Protein AF-A0A7L5A874-F1 (afdb_monomer_lite)

Secondary structure (DSSP, 8-state):
----------------------HHHHHHHHHHHHHHHHHHHHHHHHHHHHHHHHHTTT-HHHHHHHHHHHHHH-TT-HHHHHHHHHHHHHTT-HHHHHHHHHHHHHHHHHHT--HHHHHHHHHHHHHHHHHHT-PPPPP--------------------------------------

Radius of gyration: 38.98 Å; chains: 1; bounding box: 60×100×133 Å

Foldseek 3Di:
DDDDDPPPPCDPPPPPVVPPQDVVNVVVVVVVVVVVLVVLVVLLVVLVVVLVVCVVVLVLVSNLVSLVVNCVSPVLDLVSLLSNLVSCVSVVVLVVSLVSLVSSLVNCVVVVDPVVSNVVSVVSNVVSVVVVVPDDPDPDPPPPDPDDDDDDDDDDDDDDDDDDDDDDDDDDDDDDD

Structure (mmCIF, N/CA/C/O backbone):
data_AF-A0A7L5A874-F1
#
_entry.id   AF-A0A7L5A874-F1
#
loop_
_atom_site.group_PDB
_atom_site.id
_atom_site.type_symbol
_atom_site.label_atom_id
_atom_site.label_alt_id
_atom_site.label_comp_id
_atom_site.label_asym_id
_atom_site.label_entity_id
_atom_site.label_seq_id
_atom_site.pdbx_PDB_ins_code
_atom_site.Cartn_x
_atom_site.Cartn_y
_atom_site.Cartn_z
_atom_site.occupancy
_atom_site.B_iso_or_equiv
_atom_site.auth_seq_id
_atom_site.auth_comp_id
_atom_site.auth_asym_id
_atom_site.auth_atom_id
_atom_site.pdbx_PDB_model_num
ATOM 1 N N . MET A 1 1 ? 40.638 -57.802 -58.643 1.00 39.09 1 MET A N 1
ATOM 2 C CA . MET A 1 1 ? 41.231 -56.607 -58.003 1.00 39.09 1 MET A CA 1
ATOM 3 C C . MET A 1 1 ? 40.256 -56.140 -56.932 1.00 39.09 1 MET A C 1
ATOM 5 O O . MET A 1 1 ? 39.110 -55.892 -57.285 1.00 39.09 1 MET A O 1
ATOM 9 N N . ASN A 1 2 ? 40.636 -56.110 -55.651 1.00 36.84 2 ASN A N 1
ATOM 10 C CA . ASN A 1 2 ? 39.692 -55.770 -54.576 1.00 36.84 2 ASN A CA 1
ATOM 11 C C . ASN A 1 2 ? 39.506 -54.253 -54.461 1.00 36.84 2 ASN A C 1
ATOM 13 O O . ASN A 1 2 ? 40.469 -53.534 -54.210 1.00 36.84 2 ASN A O 1
ATOM 17 N N . ILE A 1 3 ? 38.263 -53.786 -54.590 1.00 48.78 3 ILE A N 1
ATOM 18 C CA . ILE A 1 3 ? 37.880 -52.404 -54.285 1.00 48.78 3 ILE A CA 1
ATOM 19 C C . ILE A 1 3 ? 37.349 -52.392 -52.849 1.00 48.78 3 ILE A C 1
ATOM 21 O O . ILE A 1 3 ? 36.349 -53.044 -52.547 1.00 48.78 3 ILE A O 1
ATOM 25 N N . ILE A 1 4 ? 38.047 -51.703 -51.947 1.00 52.72 4 ILE A N 1
ATOM 26 C CA . ILE A 1 4 ? 37.734 -51.722 -50.514 1.00 52.72 4 ILE A CA 1
ATOM 27 C C . ILE A 1 4 ? 36.437 -50.941 -50.259 1.00 52.72 4 ILE A C 1
ATOM 29 O O . ILE A 1 4 ? 36.371 -49.732 -50.477 1.00 52.72 4 ILE A O 1
ATOM 33 N N . ARG A 1 5 ? 35.402 -51.634 -49.766 1.00 56.09 5 ARG A N 1
ATOM 34 C CA . ARG A 1 5 ? 34.185 -51.000 -49.240 1.00 56.09 5 ARG A CA 1
ATOM 35 C C . ARG A 1 5 ? 34.514 -50.287 -47.929 1.00 56.09 5 ARG A C 1
ATOM 37 O O . ARG A 1 5 ? 34.658 -50.932 -46.894 1.00 56.09 5 ARG A O 1
ATOM 44 N N . TRP A 1 6 ? 34.565 -48.960 -47.966 1.00 51.94 6 TRP A N 1
ATOM 45 C CA . TRP A 1 6 ? 34.574 -48.139 -46.759 1.00 51.94 6 TRP A CA 1
ATOM 46 C C . TRP A 1 6 ? 33.204 -48.207 -46.080 1.00 51.94 6 TRP A C 1
ATOM 48 O O . TRP A 1 6 ? 32.255 -47.543 -46.495 1.00 51.94 6 TRP A O 1
ATOM 58 N N . VAL A 1 7 ? 33.094 -49.024 -45.032 1.00 55.16 7 VAL A N 1
ATOM 59 C CA . VAL A 1 7 ? 31.969 -48.939 -44.096 1.00 55.16 7 VAL A CA 1
ATOM 60 C C . VAL A 1 7 ? 32.181 -47.678 -43.267 1.00 55.16 7 VAL A C 1
ATOM 62 O O . VAL A 1 7 ? 33.057 -47.637 -42.405 1.00 55.16 7 VAL A O 1
ATOM 65 N N . ALA A 1 8 ? 31.398 -46.638 -43.548 1.00 53.25 8 ALA A N 1
ATOM 66 C CA . ALA A 1 8 ? 31.394 -45.414 -42.760 1.00 53.25 8 ALA A CA 1
ATOM 67 C C . ALA A 1 8 ? 30.780 -45.699 -41.380 1.00 53.25 8 ALA A C 1
ATOM 69 O O . ALA A 1 8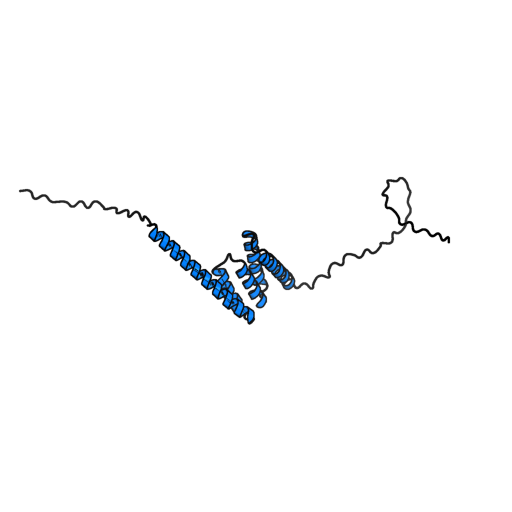 ? 29.573 -45.570 -41.181 1.00 53.25 8 ALA A O 1
ATOM 70 N N . ILE A 1 9 ? 31.618 -46.120 -40.429 1.00 58.12 9 ILE A N 1
ATOM 71 C CA . ILE A 1 9 ? 31.243 -46.230 -39.020 1.00 58.12 9 ILE A CA 1
ATOM 72 C C . ILE A 1 9 ? 31.023 -44.805 -38.510 1.00 58.12 9 ILE A C 1
ATOM 74 O O . ILE A 1 9 ? 31.965 -44.109 -38.136 1.00 58.12 9 ILE A O 1
ATOM 78 N N . GLY A 1 10 ? 29.765 -44.367 -38.537 1.00 55.56 10 GLY A N 1
ATOM 79 C CA . GLY A 1 10 ? 29.326 -43.114 -37.939 1.00 55.56 10 GLY A CA 1
ATOM 80 C C . GLY A 1 10 ? 29.448 -43.194 -36.424 1.00 55.56 10 GLY A C 1
ATOM 81 O O . GLY A 1 10 ? 28.471 -43.493 -35.742 1.00 55.56 10 GLY A O 1
ATOM 82 N N . ILE A 1 11 ? 30.656 -42.952 -35.906 1.00 62.50 11 ILE A N 1
ATOM 83 C CA . ILE A 1 11 ? 30.890 -42.742 -34.476 1.00 62.50 11 ILE A CA 1
ATOM 84 C C . ILE A 1 11 ? 29.914 -41.645 -34.037 1.00 62.50 11 ILE A C 1
ATOM 86 O O . ILE A 1 11 ? 29.915 -40.576 -34.657 1.00 62.50 11 ILE A O 1
ATOM 90 N N . PRO A 1 12 ? 29.068 -41.875 -33.016 1.00 55.50 12 PRO A N 1
ATOM 91 C CA . PRO A 1 12 ? 28.141 -40.856 -32.569 1.00 55.50 12 PRO A CA 1
ATOM 92 C C . PRO A 1 12 ? 28.958 -39.682 -32.043 1.00 55.50 12 PRO A C 1
ATOM 94 O O . PRO A 1 12 ? 29.584 -39.768 -30.984 1.00 55.50 12 PRO A O 1
ATOM 97 N N . ALA A 1 13 ? 28.949 -38.581 -32.793 1.00 55.81 13 ALA A N 1
ATOM 98 C CA . ALA A 1 13 ? 29.409 -37.294 -32.313 1.00 55.81 13 ALA A CA 1
ATOM 99 C C . ALA A 1 13 ? 28.433 -36.849 -31.222 1.00 55.81 13 ALA A C 1
ATOM 101 O O . ALA A 1 13 ? 27.491 -36.098 -31.469 1.00 55.81 13 ALA A O 1
ATOM 102 N N . LEU A 1 14 ? 28.647 -37.368 -30.011 1.00 57.12 14 LEU A N 1
ATOM 103 C CA . LEU A 1 14 ? 28.021 -36.903 -28.788 1.00 57.12 14 LEU A CA 1
ATOM 104 C C . LEU A 1 14 ? 28.567 -35.501 -28.527 1.00 57.12 14 LEU A C 1
ATOM 106 O O . LEU A 1 14 ? 29.456 -35.300 -27.700 1.00 57.12 14 LEU A O 1
ATOM 110 N N . THR A 1 15 ? 28.050 -34.530 -29.279 1.00 58.59 15 THR A N 1
ATOM 111 C CA . THR A 1 15 ? 28.248 -33.108 -29.042 1.00 58.59 15 THR A CA 1
ATOM 112 C C . THR A 1 15 ? 27.505 -32.767 -27.763 1.00 58.59 15 THR A C 1
ATOM 114 O O . THR A 1 15 ? 26.422 -32.179 -27.776 1.00 58.59 15 THR A O 1
ATOM 117 N N . LEU A 1 16 ? 28.108 -33.160 -26.640 1.00 56.72 16 LEU A N 1
ATOM 118 C CA . LEU A 1 16 ? 27.903 -32.550 -25.346 1.00 56.72 16 LEU A CA 1
ATOM 119 C C . LEU A 1 16 ? 28.366 -31.102 -25.499 1.00 56.72 16 LEU A C 1
ATOM 121 O O . LEU A 1 16 ? 29.499 -30.749 -25.175 1.00 56.72 16 LEU A O 1
ATOM 125 N N . ILE A 1 17 ? 27.486 -30.281 -26.073 1.00 63.91 17 ILE A N 1
ATOM 126 C CA . ILE A 1 17 ? 27.605 -28.835 -26.063 1.00 63.91 17 ILE A CA 1
ATOM 127 C C . ILE A 1 17 ? 27.541 -28.481 -24.585 1.00 63.91 17 ILE A C 1
ATOM 129 O O . ILE A 1 17 ? 26.473 -28.427 -23.973 1.00 63.91 17 ILE A O 1
ATOM 133 N N . LEU A 1 18 ? 28.719 -28.338 -23.986 1.00 56.34 18 LEU A N 1
ATOM 134 C CA . LEU A 1 18 ? 28.861 -27.754 -22.675 1.00 56.34 18 LEU A CA 1
ATOM 135 C C . LEU A 1 18 ? 28.316 -26.338 -22.831 1.00 56.34 18 LEU A C 1
ATOM 137 O O . LEU A 1 18 ? 28.935 -25.510 -23.497 1.00 56.34 18 LEU A O 1
ATOM 141 N N . HIS A 1 19 ? 27.122 -26.096 -22.287 1.00 65.75 19 HIS A N 1
ATOM 142 C CA . HIS A 1 19 ? 26.420 -24.817 -22.366 1.00 65.75 19 HIS A CA 1
ATOM 143 C C . HIS A 1 19 ? 27.102 -23.804 -21.434 1.00 65.75 19 HIS A C 1
ATOM 145 O O . HIS A 1 19 ? 26.496 -23.285 -20.500 1.00 65.75 19 HIS A O 1
ATOM 151 N N . ALA A 1 20 ? 28.392 -23.566 -21.676 1.00 61.41 20 ALA A N 1
ATOM 152 C CA . ALA A 1 20 ? 29.206 -22.568 -21.021 1.00 61.41 20 ALA A CA 1
ATOM 153 C C . ALA A 1 20 ? 28.621 -21.202 -21.369 1.00 61.41 20 ALA A C 1
ATOM 155 O O . ALA A 1 20 ? 28.911 -20.617 -22.413 1.00 61.41 20 ALA A O 1
ATOM 156 N N . GLN A 1 21 ? 27.734 -20.738 -20.494 1.00 66.38 21 GLN A N 1
ATOM 157 C CA . GLN A 1 21 ? 27.236 -19.379 -20.487 1.00 66.38 21 GLN A CA 1
ATOM 158 C C . GLN A 1 21 ? 28.436 -18.432 -20.587 1.00 66.38 21 GLN A C 1
ATOM 160 O O . GLN A 1 21 ? 29.328 -18.439 -19.738 1.00 66.38 21 GLN A O 1
ATOM 165 N N . THR A 1 22 ? 28.495 -17.656 -21.666 1.00 74.69 22 THR A N 1
ATOM 166 C CA . THR A 1 22 ? 29.547 -16.647 -21.793 1.00 74.69 22 THR A CA 1
ATOM 167 C C . THR A 1 22 ? 29.252 -15.504 -20.820 1.00 74.69 22 THR A C 1
ATOM 169 O O . THR A 1 22 ? 28.081 -15.150 -20.652 1.00 74.69 22 THR A O 1
ATOM 172 N N . PRO A 1 23 ? 30.270 -14.852 -20.227 1.00 74.75 23 PRO A N 1
ATOM 173 C CA . PRO A 1 23 ? 30.034 -13.722 -19.328 1.00 74.75 23 PRO A CA 1
ATOM 174 C C . PRO A 1 23 ? 29.215 -12.616 -20.013 1.00 74.75 23 PRO A C 1
ATOM 176 O O . PRO A 1 23 ? 28.356 -12.011 -19.385 1.00 74.75 23 PRO A O 1
ATOM 179 N N . ALA A 1 24 ? 29.379 -12.422 -21.328 1.00 73.25 24 ALA A N 1
ATOM 180 C CA . ALA A 1 24 ? 28.553 -11.514 -22.127 1.00 73.25 24 ALA A CA 1
ATOM 181 C C . ALA A 1 24 ? 27.048 -11.866 -22.121 1.00 73.25 24 ALA A C 1
ATOM 183 O O . ALA A 1 24 ? 26.215 -10.966 -22.038 1.00 73.25 24 ALA A O 1
ATOM 184 N N . GLN A 1 25 ? 26.683 -13.153 -22.176 1.00 75.81 25 GLN A N 1
ATOM 185 C CA . GLN A 1 25 ? 25.285 -13.592 -22.074 1.00 75.81 25 GLN A CA 1
ATOM 186 C C . GLN A 1 25 ? 24.726 -13.406 -20.661 1.00 75.81 25 GLN A C 1
ATOM 188 O O . GLN A 1 25 ? 23.556 -13.056 -20.520 1.00 75.81 25 GLN A O 1
ATOM 193 N N . ASP A 1 26 ? 25.535 -13.598 -19.622 1.00 77.12 26 ASP A N 1
ATOM 194 C CA . ASP A 1 26 ? 25.076 -13.396 -18.245 1.00 77.12 26 ASP A CA 1
ATOM 195 C C . ASP A 1 26 ? 24.967 -11.912 -17.883 1.00 77.12 26 ASP A C 1
ATOM 197 O O . ASP A 1 26 ? 23.982 -11.520 -17.258 1.00 77.12 26 ASP A O 1
ATOM 201 N N . TYR A 1 27 ? 25.864 -11.054 -18.384 1.00 74.75 27 TYR A N 1
ATOM 202 C CA . TYR A 1 27 ? 25.674 -9.601 -18.342 1.00 74.75 27 TYR A CA 1
ATOM 203 C C . TYR A 1 27 ? 24.410 -9.169 -19.104 1.00 74.75 27 TYR A C 1
ATOM 205 O O . TYR A 1 27 ? 23.673 -8.315 -18.615 1.00 74.75 27 TYR A O 1
ATOM 213 N N . ALA A 1 28 ? 24.103 -9.774 -20.258 1.00 79.00 28 ALA A N 1
ATOM 214 C CA . ALA A 1 28 ? 22.872 -9.478 -20.996 1.00 79.00 28 ALA A CA 1
ATOM 215 C C . ALA A 1 28 ? 21.606 -9.861 -20.203 1.00 79.00 28 ALA A C 1
ATOM 217 O O . ALA A 1 28 ? 20.700 -9.038 -20.075 1.00 79.00 28 ALA A O 1
ATOM 218 N N . LYS A 1 29 ? 21.563 -11.060 -19.599 1.00 80.12 29 LYS A N 1
ATOM 219 C CA . LYS A 1 29 ? 20.462 -11.486 -18.711 1.00 80.12 29 LYS A CA 1
ATOM 220 C C . LYS A 1 29 ? 20.332 -10.592 -17.476 1.00 80.12 29 LYS A C 1
ATOM 222 O O . LYS A 1 29 ? 19.221 -10.227 -17.102 1.00 80.12 29 LYS A O 1
ATOM 227 N N . ALA A 1 30 ? 21.451 -10.226 -16.846 1.00 78.38 30 ALA A N 1
ATOM 228 C CA . ALA A 1 30 ? 21.458 -9.336 -15.687 1.00 78.38 30 ALA A CA 1
ATOM 229 C C . ALA A 1 30 ? 20.900 -7.951 -16.051 1.00 78.38 30 ALA A C 1
ATOM 231 O O . ALA A 1 30 ? 20.027 -7.437 -15.355 1.00 78.38 30 ALA A O 1
ATOM 232 N N . ASN A 1 31 ? 21.324 -7.387 -17.186 1.00 80.12 31 ASN A N 1
ATOM 233 C CA . ASN A 1 31 ? 20.810 -6.117 -17.697 1.00 80.12 31 ASN A CA 1
ATOM 234 C C . ASN A 1 31 ? 19.316 -6.192 -18.056 1.00 80.12 31 ASN A C 1
ATOM 236 O O . ASN A 1 31 ? 18.586 -5.242 -17.780 1.00 80.12 31 ASN A O 1
ATOM 240 N N . GLN A 1 32 ? 18.837 -7.319 -18.598 1.00 84.88 32 GLN A N 1
ATOM 241 C CA . GLN A 1 32 ? 17.406 -7.551 -18.814 1.00 84.88 32 GLN A CA 1
ATOM 242 C C . GLN A 1 32 ? 16.635 -7.557 -17.484 1.00 84.88 32 GLN A C 1
ATOM 244 O O . GLN A 1 32 ? 15.666 -6.816 -17.340 1.00 84.88 32 GLN A O 1
ATOM 249 N N . ALA A 1 33 ? 17.086 -8.320 -16.483 1.00 81.19 33 ALA A N 1
ATOM 250 C CA . ALA A 1 33 ? 16.442 -8.371 -15.169 1.00 81.19 33 ALA A CA 1
ATOM 251 C C . ALA A 1 33 ? 16.440 -7.000 -14.459 1.00 81.19 33 ALA A C 1
ATOM 253 O O . ALA A 1 33 ? 15.464 -6.636 -13.799 1.00 81.19 33 ALA A O 1
ATOM 254 N N . ILE A 1 34 ? 17.502 -6.203 -14.630 1.00 81.75 34 ILE A N 1
ATOM 255 C CA . ILE A 1 34 ? 17.568 -4.810 -14.166 1.00 81.75 34 ILE A CA 1
ATOM 256 C C . ILE A 1 34 ? 16.536 -3.944 -14.904 1.00 81.75 34 ILE A C 1
ATOM 258 O O . ILE A 1 34 ? 15.797 -3.208 -14.254 1.00 81.75 34 ILE A O 1
ATOM 262 N N . ALA A 1 35 ? 16.424 -4.051 -16.232 1.00 82.94 35 ALA A N 1
ATOM 263 C CA . ALA A 1 35 ? 15.437 -3.306 -17.017 1.00 82.94 35 ALA A CA 1
ATOM 264 C C . ALA A 1 35 ? 13.987 -3.663 -16.634 1.00 82.94 35 ALA A C 1
ATOM 266 O O . ALA A 1 35 ? 13.166 -2.767 -16.437 1.00 82.94 35 ALA A O 1
AT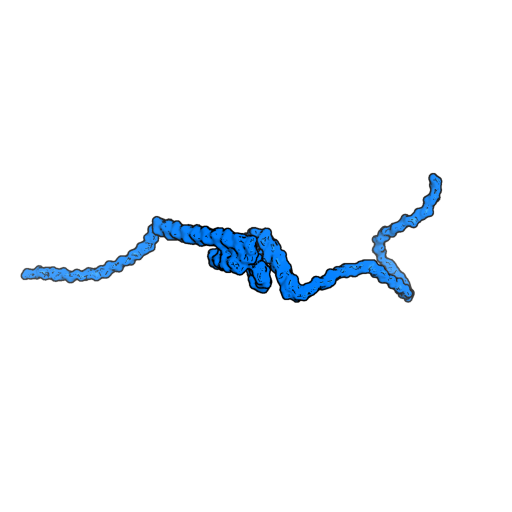OM 267 N N . GLU A 1 36 ? 13.681 -4.948 -16.442 1.00 82.25 36 GLU A N 1
ATOM 268 C CA . GLU A 1 36 ? 12.374 -5.421 -15.969 1.00 82.25 36 GLU A CA 1
ATOM 269 C C . GLU A 1 36 ? 12.044 -4.903 -14.562 1.00 82.25 36 GLU A C 1
ATOM 271 O O . GLU A 1 36 ? 10.914 -4.494 -14.293 1.00 82.25 36 GLU A O 1
ATOM 276 N N . ASN A 1 37 ? 13.020 -4.882 -13.651 1.00 83.38 37 ASN A N 1
ATOM 277 C CA . ASN A 1 37 ? 12.821 -4.349 -12.304 1.00 83.38 37 ASN A CA 1
ATOM 278 C C . ASN A 1 37 ? 12.683 -2.818 -12.301 1.00 83.38 37 ASN A C 1
ATOM 280 O O . ASN A 1 37 ? 11.836 -2.288 -11.583 1.00 83.38 37 ASN A O 1
ATOM 284 N N . ASN A 1 38 ? 13.414 -2.108 -13.162 1.00 83.56 38 ASN A N 1
ATOM 285 C CA . ASN A 1 38 ? 13.240 -0.669 -13.370 1.00 83.56 38 ASN A CA 1
ATOM 286 C C . ASN A 1 38 ? 11.846 -0.344 -13.936 1.00 83.56 38 ASN A C 1
ATOM 288 O O . ASN A 1 38 ? 11.215 0.611 -13.484 1.00 83.56 38 ASN A O 1
ATOM 292 N N . ALA A 1 39 ? 11.319 -1.164 -14.853 1.00 87.31 39 ALA A N 1
ATOM 293 C CA . ALA A 1 39 ? 9.953 -1.029 -15.361 1.00 87.31 39 ALA A CA 1
ATOM 294 C C . ALA A 1 39 ? 8.893 -1.252 -14.262 1.00 87.31 39 ALA A C 1
ATOM 296 O O . ALA A 1 39 ? 7.945 -0.472 -14.158 1.00 87.31 39 ALA A O 1
ATOM 297 N N . LYS A 1 40 ? 9.080 -2.249 -13.382 1.00 88.25 40 LYS A N 1
ATOM 298 C CA . LYS A 1 40 ? 8.222 -2.466 -12.195 1.00 88.25 40 LYS A CA 1
ATOM 299 C C . LYS A 1 40 ? 8.254 -1.265 -11.241 1.00 88.25 40 LYS A C 1
ATOM 301 O O . LYS A 1 40 ? 7.204 -0.832 -10.774 1.00 88.25 40 LYS A O 1
ATOM 306 N N . ILE A 1 41 ? 9.433 -0.686 -10.990 1.00 88.31 41 ILE A N 1
ATOM 307 C CA . ILE A 1 41 ? 9.585 0.521 -10.158 1.00 88.31 41 ILE A CA 1
ATOM 308 C C . ILE A 1 41 ? 8.872 1.720 -10.799 1.00 88.31 41 ILE A C 1
ATOM 310 O O . ILE A 1 41 ? 8.115 2.407 -10.118 1.00 88.31 41 ILE A O 1
ATOM 314 N N . ALA A 1 42 ? 9.046 1.948 -12.104 1.00 88.19 42 ALA A N 1
ATOM 315 C CA . ALA A 1 42 ? 8.350 3.014 -12.825 1.00 88.19 42 ALA A CA 1
ATOM 316 C C . ALA A 1 42 ? 6.818 2.840 -12.785 1.00 88.19 42 ALA A C 1
ATOM 318 O O . ALA A 1 42 ? 6.095 3.817 -12.588 1.00 88.19 42 ALA A O 1
ATOM 319 N N . SER A 1 43 ? 6.329 1.601 -12.900 1.00 92.19 43 SER A N 1
ATOM 320 C CA . SER A 1 43 ? 4.907 1.268 -12.769 1.00 92.19 43 SER A CA 1
ATOM 321 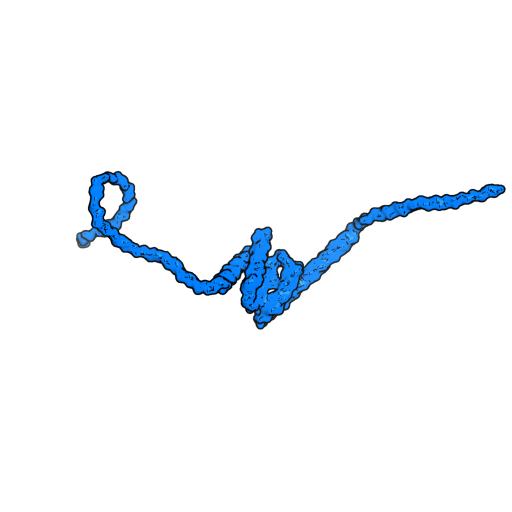C C . SER A 1 43 ? 4.365 1.592 -11.370 1.00 92.19 43 SER A C 1
ATOM 323 O O . SER A 1 43 ? 3.387 2.329 -11.267 1.00 92.19 43 SER A O 1
ATOM 325 N N . VAL A 1 44 ? 5.035 1.159 -10.293 1.00 94.56 44 VAL A N 1
ATOM 326 C CA . VAL A 1 44 ? 4.630 1.491 -8.909 1.00 94.56 44 VAL A CA 1
ATOM 327 C C . VAL A 1 44 ? 4.677 2.996 -8.644 1.00 94.56 44 VAL A C 1
ATOM 329 O O . VAL A 1 44 ? 3.764 3.534 -8.022 1.00 94.56 44 VAL A O 1
ATOM 332 N N . ASN A 1 45 ? 5.690 3.700 -9.155 1.00 93.50 45 ASN A N 1
ATOM 333 C CA . ASN A 1 45 ? 5.779 5.154 -9.020 1.00 93.50 45 ASN A CA 1
ATOM 334 C C . ASN A 1 45 ? 4.603 5.862 -9.717 1.00 93.50 45 ASN A C 1
ATOM 336 O O . ASN A 1 45 ? 4.079 6.832 -9.174 1.00 93.50 45 ASN A O 1
ATOM 340 N N . LYS A 1 46 ? 4.149 5.366 -10.880 1.00 95.38 46 LYS A N 1
ATOM 341 C CA . LYS A 1 46 ? 2.941 5.881 -11.543 1.00 95.38 46 LYS A CA 1
ATOM 342 C C . LYS A 1 46 ? 1.682 5.585 -10.721 1.00 95.38 46 LYS A C 1
ATOM 344 O O . LYS A 1 46 ? 0.920 6.511 -10.459 1.00 95.38 46 LYS A O 1
ATOM 349 N N . LEU A 1 47 ? 1.504 4.339 -10.268 1.00 96.06 47 LEU A N 1
ATOM 350 C CA . LEU A 1 47 ? 0.365 3.936 -9.432 1.00 96.06 47 LEU A CA 1
ATOM 351 C C . LEU A 1 47 ? 0.257 4.804 -8.168 1.00 96.06 47 LEU A C 1
ATOM 353 O O . LEU A 1 47 ? -0.835 5.248 -7.842 1.00 96.06 47 LEU A O 1
ATOM 357 N N . LEU A 1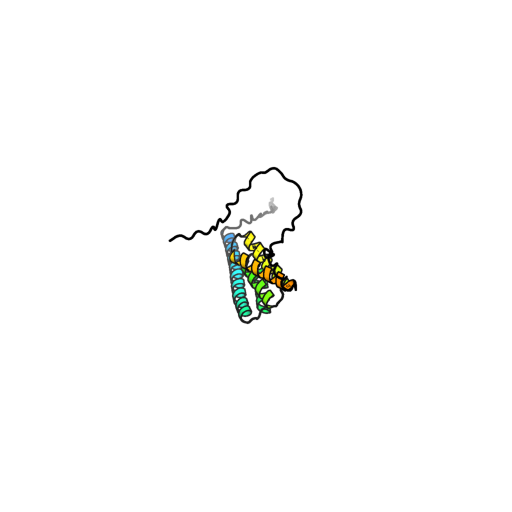 48 ? 1.377 5.120 -7.506 1.00 95.62 48 LEU A N 1
ATOM 358 C CA . LEU A 1 48 ? 1.418 6.029 -6.351 1.00 95.62 48 LEU A CA 1
ATOM 359 C C . LEU A 1 48 ? 0.956 7.458 -6.672 1.00 95.62 48 LEU A C 1
ATOM 361 O O . LEU A 1 48 ? 0.283 8.079 -5.850 1.00 95.62 48 LEU A O 1
ATOM 365 N N . VAL A 1 49 ? 1.316 7.997 -7.841 1.00 96.38 49 VAL A N 1
ATOM 366 C CA . VAL A 1 49 ? 0.884 9.340 -8.267 1.00 96.38 49 VAL A CA 1
ATOM 367 C C . VAL A 1 49 ? -0.606 9.345 -8.612 1.00 96.38 49 VAL A C 1
ATOM 369 O O . VAL A 1 49 ? -1.331 10.224 -8.145 1.00 96.38 49 VAL A O 1
ATOM 372 N N . ASP A 1 50 ? -1.075 8.352 -9.371 1.00 96.31 50 ASP A N 1
ATOM 373 C CA . ASP A 1 50 ? -2.487 8.216 -9.743 1.00 96.31 50 ASP A CA 1
ATOM 374 C C . ASP A 1 50 ? -3.380 8.013 -8.498 1.00 96.31 50 ASP A C 1
ATOM 376 O O . ASP A 1 50 ? -4.434 8.641 -8.382 1.00 96.31 50 ASP A O 1
ATOM 380 N N . ALA A 1 51 ? -2.933 7.182 -7.547 1.00 97.00 51 ALA A N 1
ATOM 381 C CA . ALA A 1 51 ? -3.629 6.869 -6.299 1.00 97.00 51 ALA A CA 1
ATOM 382 C C . ALA A 1 51 ? -3.737 8.095 -5.390 1.00 97.00 51 ALA A C 1
ATOM 384 O O . ALA A 1 51 ? -4.835 8.491 -5.016 1.00 97.00 51 ALA A O 1
ATOM 385 N N . ARG A 1 52 ? -2.628 8.806 -5.145 1.00 95.56 52 ARG A N 1
ATOM 386 C CA . ARG A 1 52 ? -2.648 10.064 -4.377 1.00 95.56 52 ARG A CA 1
ATOM 387 C C . ARG A 1 52 ? -3.517 11.136 -5.036 1.00 95.56 52 ARG A C 1
ATOM 389 O O . ARG A 1 52 ? -4.176 11.900 -4.333 1.00 95.56 52 ARG A O 1
ATOM 396 N N . ALA A 1 53 ? -3.578 11.172 -6.368 1.00 97.38 53 ALA A N 1
ATOM 397 C CA . ALA A 1 53 ? -4.512 12.034 -7.085 1.00 97.38 53 ALA A CA 1
ATOM 398 C C . ALA A 1 53 ? -5.980 11.594 -6.909 1.00 97.38 53 ALA A C 1
ATOM 400 O O . ALA A 1 53 ? -6.857 12.454 -6.911 1.00 97.38 53 ALA A O 1
ATOM 401 N N . ALA A 1 54 ? -6.267 10.298 -6.747 1.00 97.00 54 ALA A N 1
ATOM 402 C CA . ALA A 1 54 ? -7.596 9.778 -6.414 1.00 97.00 54 ALA A CA 1
ATOM 403 C C . ALA A 1 54 ? -7.979 10.079 -4.952 1.00 97.00 54 ALA A C 1
ATOM 405 O O . ALA A 1 54 ? -9.014 10.698 -4.704 1.00 97.00 54 ALA A O 1
ATOM 406 N N . LYS A 1 55 ? -7.084 9.795 -3.999 1.00 96.06 55 LYS A N 1
ATOM 407 C CA . LYS A 1 55 ? -7.178 10.164 -2.576 1.00 96.06 55 LYS A CA 1
ATOM 408 C C . LYS A 1 55 ? -7.504 11.651 -2.389 1.00 96.06 55 LYS A C 1
ATOM 410 O O . LYS A 1 55 ? -8.445 11.997 -1.683 1.00 96.06 55 LYS A O 1
ATOM 415 N N . ALA A 1 56 ? -6.815 12.534 -3.119 1.00 96.38 56 ALA A N 1
ATOM 416 C CA . ALA A 1 56 ? -7.066 13.981 -3.120 1.00 96.38 56 ALA A CA 1
ATOM 417 C C . ALA A 1 56 ? -8.435 14.401 -3.706 1.00 96.38 56 ALA A C 1
ATOM 419 O O . ALA A 1 56 ? -8.899 15.508 -3.437 1.00 96.38 56 ALA A O 1
ATOM 420 N N . ARG A 1 57 ? -9.099 13.535 -4.485 1.00 96.62 57 ARG A N 1
ATOM 421 C CA . ARG A 1 57 ? -10.486 13.715 -4.957 1.00 96.62 57 ARG A CA 1
ATOM 422 C C . ARG A 1 57 ? -11.527 13.054 -4.041 1.00 96.62 57 ARG A C 1
ATOM 424 O O . ARG A 1 57 ? -12.715 13.206 -4.306 1.00 96.62 57 ARG A O 1
ATOM 431 N N . ASN A 1 58 ? -11.111 12.363 -2.972 1.00 95.44 58 ASN A N 1
ATOM 432 C CA . ASN A 1 58 ? -11.929 11.427 -2.177 1.00 95.44 58 ASN A CA 1
ATOM 433 C C . ASN A 1 58 ? -12.438 10.213 -2.987 1.00 95.44 58 ASN A C 1
ATOM 435 O O . ASN A 1 58 ? -13.418 9.566 -2.626 1.00 95.44 58 ASN A O 1
ATOM 439 N N . ASP A 1 59 ? -11.755 9.895 -4.087 1.00 97.44 59 ASP A N 1
ATOM 440 C CA . ASP A 1 59 ? -12.003 8.759 -4.978 1.00 97.44 59 ASP A CA 1
ATOM 441 C C . ASP A 1 59 ? -11.301 7.510 -4.408 1.00 97.44 59 ASP A C 1
ATOM 443 O O . ASP A 1 59 ? -10.333 6.978 -4.956 1.00 97.44 59 ASP A O 1
ATOM 447 N N . PHE A 1 60 ? -11.735 7.114 -3.206 1.00 96.56 60 PHE A N 1
ATOM 448 C CA . PHE A 1 60 ? -11.052 6.106 -2.391 1.00 96.56 60 PHE A CA 1
ATOM 449 C C . PHE A 1 60 ? -11.148 4.688 -2.971 1.00 96.56 60 PHE A C 1
ATOM 451 O O . PHE A 1 60 ? -10.274 3.861 -2.705 1.00 96.56 60 PHE A O 1
ATOM 458 N N . ASP A 1 61 ? -12.182 4.394 -3.766 1.00 96.62 61 ASP A N 1
ATOM 459 C CA . ASP A 1 61 ? -12.312 3.117 -4.476 1.00 96.62 61 ASP A CA 1
ATOM 460 C C . ASP A 1 61 ? -11.163 2.944 -5.484 1.00 96.62 61 ASP A C 1
ATOM 462 O O . ASP A 1 61 ? -10.435 1.945 -5.428 1.00 96.62 61 ASP A O 1
ATOM 466 N N . LEU A 1 62 ? -10.926 3.952 -6.337 1.00 97.06 62 LEU A N 1
ATOM 467 C CA . LEU A 1 62 ? -9.809 3.962 -7.285 1.00 97.06 62 LEU A CA 1
ATOM 468 C C . LEU A 1 62 ? -8.450 3.957 -6.570 1.00 97.06 62 LEU A C 1
ATOM 470 O O . LEU A 1 62 ? -7.570 3.191 -6.959 1.00 97.06 62 LEU A O 1
ATOM 474 N N . ASP A 1 63 ? -8.295 4.761 -5.514 1.00 97.88 63 ASP A N 1
ATOM 475 C CA . ASP A 1 63 ? -7.096 4.807 -4.662 1.00 97.88 63 ASP A CA 1
ATOM 476 C C . ASP A 1 63 ? -6.708 3.397 -4.168 1.00 97.88 63 ASP A C 1
ATOM 478 O O . ASP A 1 63 ? -5.607 2.908 -4.437 1.00 97.88 63 ASP A O 1
ATOM 482 N N . SER A 1 64 ? -7.660 2.665 -3.573 1.00 96.81 64 SER A N 1
ATOM 483 C CA . SER A 1 64 ? -7.416 1.294 -3.101 1.00 96.81 64 SER A CA 1
ATOM 484 C C . SER A 1 64 ? -7.103 0.307 -4.226 1.00 96.81 64 SER A C 1
ATOM 486 O O . SER A 1 64 ? -6.247 -0.558 -4.052 1.00 96.81 64 SER A O 1
ATOM 488 N N . SER A 1 65 ? -7.741 0.438 -5.394 1.00 97.62 65 SER A N 1
ATOM 489 C CA . SER A 1 65 ? -7.502 -0.442 -6.542 1.00 97.62 65 SER A CA 1
ATOM 490 C C . SER A 1 65 ? -6.093 -0.251 -7.116 1.00 97.62 65 SER A C 1
ATOM 492 O O . SER A 1 65 ? -5.421 -1.220 -7.484 1.00 97.62 65 SER A O 1
ATOM 494 N N . LEU A 1 66 ? -5.605 0.991 -7.145 1.00 97.44 66 LEU A N 1
ATOM 495 C CA . LEU A 1 66 ? -4.239 1.325 -7.548 1.00 97.44 66 LEU A CA 1
ATOM 496 C C . LEU A 1 66 ? -3.216 0.885 -6.489 1.00 97.44 66 LEU A C 1
ATOM 498 O O . LEU A 1 66 ? -2.150 0.375 -6.842 1.00 97.44 66 LEU A O 1
ATOM 502 N N . MET A 1 67 ? -3.544 1.001 -5.199 1.00 97.69 67 MET A N 1
ATOM 503 C CA . MET A 1 67 ? -2.677 0.545 -4.107 1.00 97.69 67 MET A CA 1
ATOM 504 C C . MET A 1 67 ? -2.609 -0.981 -3.968 1.00 97.69 67 MET A C 1
ATOM 506 O O . MET A 1 67 ? -1.526 -1.502 -3.712 1.00 97.69 67 MET A O 1
ATOM 510 N N . GLN A 1 68 ? -3.684 -1.723 -4.250 1.00 97.00 68 GLN A N 1
ATOM 511 C CA . GLN A 1 68 ? -3.650 -3.190 -4.366 1.00 97.00 68 GLN A CA 1
ATOM 512 C C . GLN A 1 68 ? -2.742 -3.657 -5.517 1.00 97.00 68 GLN A C 1
ATOM 514 O O . GLN A 1 68 ? -1.997 -4.626 -5.373 1.00 97.00 68 GLN A O 1
ATOM 519 N N . GLN A 1 69 ? -2.745 -2.948 -6.651 1.00 96.00 69 GLN A N 1
ATOM 520 C CA . GLN A 1 69 ? -1.796 -3.209 -7.741 1.00 96.00 69 GLN A CA 1
ATOM 521 C C . GLN A 1 69 ? -0.354 -2.871 -7.325 1.00 96.00 69 GLN A C 1
ATOM 523 O O . GLN A 1 69 ? 0.573 -3.618 -7.642 1.00 96.00 69 GLN A O 1
ATOM 528 N N . ALA A 1 70 ? -0.150 -1.785 -6.575 1.00 95.62 70 ALA A N 1
ATOM 529 C CA . ALA A 1 70 ? 1.170 -1.387 -6.099 1.00 95.62 70 ALA A CA 1
ATOM 530 C C . ALA A 1 70 ? 1.760 -2.399 -5.096 1.00 95.62 70 ALA A C 1
ATOM 532 O O . ALA A 1 70 ? 2.911 -2.813 -5.263 1.00 95.62 70 ALA A O 1
ATOM 533 N N . THR A 1 71 ? 0.984 -2.856 -4.103 1.00 96.12 71 THR A N 1
ATOM 534 C CA . THR A 1 71 ? 1.424 -3.886 -3.141 1.00 96.12 71 THR A CA 1
ATOM 535 C C . THR A 1 71 ? 1.646 -5.245 -3.807 1.00 96.12 71 THR A C 1
ATOM 537 O O . THR A 1 71 ? 2.562 -5.960 -3.409 1.00 96.12 71 THR A O 1
ATOM 540 N N . ALA A 1 72 ? 0.908 -5.589 -4.868 1.00 94.62 72 ALA A N 1
ATOM 541 C CA . ALA A 1 72 ? 1.169 -6.800 -5.652 1.00 94.62 72 ALA A CA 1
ATOM 542 C C . ALA A 1 72 ? 2.523 -6.762 -6.395 1.00 94.62 72 ALA A C 1
ATOM 544 O O . ALA A 1 72 ? 3.189 -7.791 -6.508 1.00 94.62 72 ALA A O 1
ATOM 545 N N . ILE A 1 73 ? 2.963 -5.590 -6.873 1.00 93.06 73 ILE A N 1
ATOM 546 C CA . ILE A 1 73 ? 4.270 -5.423 -7.542 1.00 93.06 73 ILE A CA 1
ATOM 547 C C . ILE A 1 73 ? 5.418 -5.294 -6.521 1.00 93.06 73 ILE A C 1
ATOM 549 O O . ILE A 1 73 ? 6.529 -5.768 -6.771 1.00 93.06 73 ILE A O 1
ATOM 553 N N . LYS A 1 74 ? 5.166 -4.662 -5.368 1.00 91.81 74 LYS A N 1
ATOM 554 C CA . LYS A 1 74 ? 6.128 -4.454 -4.272 1.00 91.81 74 LYS A CA 1
ATOM 555 C C . LYS A 1 74 ? 5.521 -4.855 -2.909 1.00 91.81 74 LYS A C 1
ATOM 557 O O . LYS A 1 74 ? 5.211 -3.987 -2.093 1.00 91.81 74 LYS A O 1
ATOM 562 N N . PRO A 1 75 ? 5.421 -6.159 -2.590 1.00 93.19 75 PRO A N 1
ATOM 563 C CA . PRO A 1 75 ? 4.813 -6.613 -1.333 1.00 93.19 75 PRO A CA 1
ATOM 564 C C . PRO A 1 75 ? 5.626 -6.255 -0.080 1.00 93.19 75 PRO A C 1
ATOM 566 O O . PRO A 1 75 ? 5.080 -6.278 1.020 1.00 93.19 75 PRO A O 1
ATOM 569 N N . ASN A 1 76 ? 6.903 -5.890 -0.233 1.00 92.12 76 ASN A N 1
ATOM 570 C CA . ASN A 1 76 ? 7.826 -5.617 0.875 1.00 92.12 76 ASN A CA 1
ATOM 571 C C . ASN A 1 76 ? 8.041 -4.111 1.146 1.00 92.12 76 ASN A C 1
ATOM 573 O O . ASN A 1 76 ? 8.954 -3.759 1.885 1.00 92.12 76 ASN A O 1
ATOM 577 N N . GLU A 1 77 ? 7.252 -3.220 0.536 1.00 92.31 77 GLU A N 1
ATOM 578 C CA . GLU A 1 77 ? 7.363 -1.762 0.708 1.00 92.31 77 GLU A CA 1
ATOM 579 C C . GLU A 1 77 ? 6.299 -1.268 1.714 1.00 92.31 77 GLU A C 1
ATOM 581 O O . GLU A 1 77 ? 5.116 -1.226 1.360 1.00 92.31 77 GLU A O 1
ATOM 586 N N . PRO A 1 78 ? 6.657 -0.888 2.960 1.00 94.19 78 PRO A N 1
ATOM 587 C CA . PRO A 1 78 ? 5.668 -0.605 4.008 1.00 94.19 78 PRO A CA 1
ATOM 588 C C . PRO A 1 78 ? 4.734 0.562 3.673 1.00 94.19 78 PRO A C 1
ATOM 590 O O . PRO A 1 78 ? 3.555 0.527 4.014 1.00 94.19 78 PRO A O 1
ATOM 593 N N . LEU A 1 79 ? 5.235 1.568 2.949 1.00 93.81 79 LEU A N 1
ATOM 594 C CA . LEU A 1 79 ? 4.459 2.739 2.534 1.00 93.81 79 LEU A CA 1
ATOM 595 C C . LEU A 1 79 ? 3.232 2.377 1.677 1.00 93.81 79 LEU A C 1
ATOM 597 O O . LEU A 1 79 ? 2.204 3.035 1.790 1.00 93.81 79 LEU A O 1
ATOM 601 N N . LEU A 1 80 ? 3.312 1.328 0.851 1.00 95.56 80 LEU A N 1
ATOM 602 C CA . LEU A 1 80 ? 2.198 0.917 -0.014 1.00 95.56 80 LEU A CA 1
ATOM 603 C C . LEU A 1 80 ? 1.056 0.284 0.791 1.00 95.56 80 LEU A C 1
ATOM 605 O O . LEU A 1 80 ? -0.113 0.479 0.472 1.00 95.56 80 LEU A O 1
ATOM 609 N N . TRP A 1 81 ? 1.392 -0.440 1.861 1.00 97.00 81 TRP A N 1
ATOM 610 C CA . TRP A 1 81 ? 0.415 -1.017 2.786 1.00 97.00 81 TRP A CA 1
ATOM 611 C C . TRP A 1 81 ? -0.229 0.036 3.693 1.00 97.00 81 TRP A C 1
ATOM 613 O O . TRP A 1 81 ? -1.395 -0.109 4.051 1.00 97.00 81 TRP A O 1
ATOM 623 N N . LEU A 1 82 ? 0.500 1.109 4.017 1.00 96.50 82 LEU A N 1
ATOM 624 C CA . LEU A 1 82 ? -0.030 2.259 4.750 1.00 96.50 82 LEU A CA 1
ATOM 625 C C . LEU A 1 82 ? -1.059 3.020 3.899 1.00 96.50 82 LEU A C 1
ATOM 627 O O . LEU A 1 82 ? -2.197 3.193 4.319 1.00 96.50 82 LEU A O 1
ATOM 631 N N . GLU A 1 83 ? -0.689 3.398 2.671 1.00 95.88 83 GLU A N 1
ATOM 632 C CA . GLU A 1 83 ? -1.577 4.124 1.750 1.00 95.88 83 GLU A CA 1
ATOM 633 C C . GLU A 1 83 ? -2.810 3.281 1.362 1.00 95.88 83 GLU A C 1
ATOM 635 O O . GLU A 1 83 ? -3.909 3.824 1.257 1.00 95.88 83 GLU A O 1
ATOM 640 N N . LEU A 1 84 ? -2.663 1.952 1.231 1.00 97.56 84 LEU A N 1
ATOM 641 C CA . LEU A 1 84 ? -3.792 1.027 1.063 1.00 97.56 84 LEU A CA 1
ATOM 642 C C . LEU A 1 84 ? -4.729 1.022 2.283 1.00 97.56 84 LEU A C 1
ATOM 644 O O . LEU A 1 84 ? -5.947 1.062 2.109 1.00 97.56 84 LEU A O 1
ATOM 648 N N . GLY A 1 85 ? -4.169 0.995 3.498 1.00 96.50 85 GLY A N 1
ATOM 649 C CA . GLY A 1 85 ? -4.932 1.110 4.742 1.00 96.50 85 GLY A CA 1
ATOM 650 C C . GLY A 1 85 ? -5.762 2.391 4.766 1.00 96.50 85 GLY A C 1
ATOM 651 O O . GLY A 1 85 ? -6.979 2.326 4.928 1.00 96.50 85 GLY A O 1
ATOM 652 N N . ASP A 1 86 ? -5.138 3.537 4.487 1.00 95.81 86 ASP A N 1
ATOM 653 C CA . ASP A 1 86 ? -5.816 4.836 4.428 1.00 95.81 86 ASP A CA 1
ATOM 654 C C . ASP A 1 86 ? -6.962 4.857 3.401 1.00 95.81 86 ASP A C 1
ATOM 656 O O . ASP A 1 86 ? -8.044 5.372 3.689 1.00 95.81 86 ASP A O 1
ATOM 660 N N . ALA A 1 87 ? -6.757 4.277 2.212 1.00 97.00 87 ALA A N 1
ATOM 661 C CA . ALA A 1 87 ? -7.787 4.188 1.175 1.00 97.00 87 ALA A CA 1
ATOM 662 C C . ALA A 1 87 ? -8.992 3.344 1.637 1.00 97.00 87 ALA A C 1
ATOM 664 O O . ALA A 1 87 ? -10.151 3.701 1.407 1.00 97.00 87 ALA A O 1
ATOM 665 N N . GLN A 1 88 ? -8.731 2.243 2.348 1.00 96.31 88 GLN A N 1
ATOM 666 C CA . GLN A 1 88 ? -9.764 1.395 2.950 1.00 96.31 88 GLN A CA 1
ATOM 667 C C . GLN A 1 88 ? -10.489 2.109 4.107 1.00 96.31 88 GLN A C 1
ATOM 669 O O . GLN A 1 88 ? -11.707 1.968 4.241 1.00 96.31 88 GLN A O 1
ATOM 674 N N . VAL A 1 89 ? -9.792 2.934 4.899 1.00 95.12 89 VAL A N 1
ATOM 675 C CA . VAL A 1 89 ? -10.404 3.814 5.913 1.00 95.12 89 VAL A CA 1
ATOM 676 C C . VAL A 1 89 ? -11.286 4.886 5.263 1.00 95.12 89 VAL A C 1
ATOM 678 O O . VAL A 1 89 ? -12.402 5.107 5.734 1.00 95.12 89 VAL A O 1
ATOM 681 N N . GLY A 1 90 ? -10.863 5.479 4.141 1.00 92.81 90 GLY A N 1
ATOM 682 C CA . GLY A 1 90 ? -11.674 6.409 3.343 1.00 92.81 90 GLY A CA 1
ATOM 683 C C . GLY A 1 90 ? -12.977 5.784 2.824 1.00 92.81 90 GLY A C 1
ATOM 684 O O . GLY A 1 90 ? -14.043 6.395 2.908 1.00 92.81 90 GLY A O 1
ATOM 685 N N . GLN A 1 91 ? -12.928 4.515 2.401 1.00 93.62 91 GLN A N 1
ATOM 686 C CA . GLN A 1 91 ? -14.111 3.701 2.066 1.00 93.62 91 GLN A CA 1
ATOM 687 C C . GLN A 1 91 ? -14.928 3.230 3.287 1.00 93.62 91 GLN A C 1
ATOM 689 O O . GLN A 1 91 ? -15.951 2.568 3.117 1.00 93.62 91 GLN A O 1
ATOM 694 N N . LYS A 1 92 ? -14.497 3.535 4.520 1.00 92.38 92 LYS A N 1
ATOM 695 C CA . LYS A 1 92 ? -15.070 3.040 5.790 1.00 92.38 92 LYS A CA 1
ATOM 696 C C . LYS A 1 92 ? -14.988 1.513 5.964 1.00 92.38 92 LYS A C 1
ATOM 698 O O . LYS A 1 92 ? -15.656 0.936 6.822 1.00 92.38 92 LYS A O 1
ATOM 703 N N . LYS A 1 93 ? -14.127 0.842 5.193 1.00 92.94 93 LYS A N 1
ATOM 704 C CA . LYS A 1 93 ? -13.848 -0.603 5.253 1.00 92.94 93 LYS A CA 1
ATOM 705 C C . LYS A 1 93 ? -12.827 -0.915 6.347 1.00 92.94 93 LYS A C 1
ATOM 707 O O . LYS A 1 93 ? -11.780 -1.512 6.111 1.00 92.94 93 LYS A O 1
ATOM 712 N N . PHE A 1 94 ? -13.140 -0.511 7.575 1.00 92.31 94 PHE A N 1
ATOM 713 C CA . PHE A 1 94 ? -12.226 -0.568 8.721 1.00 92.31 94 PHE A CA 1
ATOM 714 C C . PHE A 1 94 ? -11.653 -1.975 8.980 1.00 92.31 94 PHE A C 1
ATOM 716 O O . PHE A 1 94 ? -10.474 -2.111 9.294 1.00 92.31 94 PHE A O 1
ATOM 723 N N . GLN A 1 95 ? -12.451 -3.028 8.770 1.00 91.75 95 GLN A N 1
ATOM 724 C CA . GLN A 1 95 ? -12.003 -4.422 8.911 1.00 91.75 95 GLN A CA 1
ATOM 725 C C . GLN A 1 95 ? -10.978 -4.845 7.842 1.00 91.75 95 GLN A C 1
ATOM 727 O O . GLN A 1 95 ? -10.126 -5.687 8.115 1.00 91.75 95 GLN A O 1
ATOM 732 N N . GLU A 1 96 ? -11.020 -4.249 6.647 1.00 92.25 96 GLU A N 1
ATOM 733 C CA . GLU A 1 96 ? -10.049 -4.508 5.576 1.00 92.25 96 GLU A CA 1
ATOM 734 C C . GLU A 1 96 ? -8.764 -3.678 5.743 1.00 92.25 96 GLU A C 1
ATOM 736 O O . GLU A 1 96 ? -7.700 -4.115 5.312 1.00 92.25 96 GLU A O 1
ATOM 741 N N . ALA A 1 97 ? -8.837 -2.524 6.415 1.00 95.62 97 ALA A N 1
ATOM 742 C CA . ALA A 1 97 ? -7.681 -1.676 6.718 1.00 95.62 97 ALA A CA 1
ATOM 743 C C . ALA A 1 97 ? -6.773 -2.254 7.826 1.00 95.62 97 ALA A C 1
ATOM 745 O O . ALA A 1 97 ? -5.550 -2.125 7.765 1.00 95.62 97 ALA A O 1
ATOM 746 N N . ILE A 1 98 ? -7.345 -2.942 8.825 1.00 95.00 98 ILE A N 1
ATOM 747 C CA . ILE A 1 98 ? -6.594 -3.578 9.927 1.00 95.00 98 ILE A CA 1
ATOM 748 C C . ILE A 1 98 ? -5.452 -4.502 9.440 1.00 95.00 98 ILE A C 1
ATOM 750 O O . ILE A 1 98 ? -4.334 -4.348 9.942 1.00 95.00 98 ILE A O 1
ATOM 754 N N . PRO A 1 99 ? -5.647 -5.465 8.511 1.00 95.75 99 PRO A N 1
ATOM 755 C CA . PRO A 1 99 ? -4.543 -6.284 8.002 1.00 95.75 99 PRO A CA 1
ATOM 756 C C . PRO A 1 99 ? -3.505 -5.475 7.207 1.00 95.75 99 PRO A C 1
ATOM 758 O O . PRO A 1 99 ? -2.317 -5.781 7.316 1.00 95.75 99 PRO A O 1
ATOM 761 N N . SER A 1 100 ? -3.909 -4.423 6.486 1.00 96.31 100 SER A N 1
ATOM 762 C CA . SER A 1 100 ? -2.987 -3.529 5.769 1.00 96.31 100 SER A CA 1
ATOM 763 C C . SER A 1 100 ? -2.035 -2.816 6.738 1.00 96.31 100 SER A C 1
ATOM 765 O O . SER A 1 100 ? -0.818 -2.961 6.616 1.00 96.31 100 SER A O 1
ATOM 767 N N . TYR A 1 101 ? -2.555 -2.170 7.789 1.00 96.88 101 TYR A N 1
ATOM 768 C CA . TYR A 1 101 ? -1.720 -1.540 8.822 1.00 96.88 101 TYR A CA 1
ATOM 769 C C . TYR A 1 101 ? -0.857 -2.555 9.597 1.00 96.88 101 TYR A C 1
ATOM 771 O O . TYR A 1 101 ? 0.315 -2.283 9.870 1.00 96.88 101 TYR A O 1
ATOM 779 N N . LYS A 1 102 ? -1.361 -3.770 9.875 1.00 96.12 102 LYS A N 1
ATOM 780 C CA . LYS A 1 102 ? -0.535 -4.857 10.449 1.00 96.12 102 LYS A CA 1
ATOM 781 C C . LYS A 1 102 ? 0.657 -5.213 9.560 1.00 96.12 102 LYS A C 1
ATOM 783 O O . LYS A 1 102 ? 1.731 -5.489 10.092 1.00 96.12 102 LYS A O 1
ATOM 788 N N . LYS A 1 103 ? 0.506 -5.166 8.231 1.00 95.94 103 LYS A N 1
ATOM 789 C CA . LYS A 1 103 ? 1.602 -5.439 7.291 1.00 95.94 103 LYS A CA 1
ATOM 790 C C . LYS A 1 103 ? 2.680 -4.351 7.311 1.00 95.94 103 LYS A C 1
ATOM 792 O O . LYS A 1 103 ? 3.860 -4.684 7.232 1.00 95.94 103 LYS A O 1
ATOM 797 N N . VAL A 1 104 ? 2.309 -3.080 7.507 1.00 96.50 104 VAL A N 1
ATOM 798 C CA . VAL A 1 104 ? 3.277 -1.984 7.735 1.00 96.50 104 VAL A CA 1
ATOM 799 C C . VAL A 1 104 ? 4.146 -2.283 8.959 1.00 96.50 104 VAL A C 1
ATOM 801 O O . VAL A 1 104 ? 5.371 -2.184 8.891 1.00 96.50 104 VAL A O 1
ATOM 804 N N . ILE A 1 105 ? 3.522 -2.692 10.069 1.00 95.00 105 ILE A N 1
ATOM 805 C CA . ILE A 1 105 ? 4.219 -3.023 11.320 1.00 95.00 105 ILE A CA 1
ATOM 806 C C . ILE A 1 105 ? 5.150 -4.224 11.101 1.00 95.00 105 ILE A C 1
ATOM 808 O O . ILE A 1 105 ? 6.343 -4.117 11.361 1.00 95.00 105 ILE A O 1
ATOM 812 N N . GLU A 1 106 ? 4.648 -5.330 10.544 1.00 94.25 106 GLU A N 1
ATOM 813 C CA . GLU A 1 106 ? 5.445 -6.536 10.263 1.00 94.25 106 GLU A CA 1
ATOM 814 C C . GLU A 1 106 ? 6.708 -6.226 9.441 1.00 94.25 106 GLU A C 1
ATOM 816 O O . GLU A 1 106 ? 7.809 -6.640 9.807 1.00 94.25 106 GLU A O 1
ATOM 821 N N . LEU A 1 107 ? 6.565 -5.461 8.353 1.00 93.44 107 LEU A N 1
ATOM 822 C CA . LEU A 1 107 ? 7.677 -5.129 7.466 1.00 93.44 107 LEU A CA 1
ATOM 823 C C . LEU A 1 107 ? 8.677 -4.154 8.112 1.00 93.44 107 LEU A C 1
ATOM 825 O O . LEU A 1 107 ? 9.880 -4.324 7.933 1.00 93.44 107 LEU A O 1
ATOM 829 N N . THR A 1 108 ? 8.211 -3.163 8.881 1.00 91.44 108 THR A N 1
ATOM 830 C CA . THR A 1 108 ? 9.094 -2.173 9.536 1.00 91.44 108 THR A CA 1
ATOM 831 C C . THR A 1 108 ? 9.849 -2.738 10.741 1.00 91.44 108 THR A C 1
ATOM 833 O O . THR A 1 108 ? 11.025 -2.418 10.919 1.00 91.44 108 THR A O 1
ATOM 836 N N . GLU A 1 109 ? 9.238 -3.627 11.532 1.00 89.31 109 GLU A N 1
ATOM 837 C CA . GLU A 1 109 ? 9.942 -4.376 12.587 1.00 89.31 109 GLU A CA 1
ATOM 838 C C . GLU A 1 109 ? 10.997 -5.323 11.981 1.00 89.31 109 GLU A C 1
ATOM 840 O O . GLU A 1 109 ? 12.106 -5.447 12.507 1.00 89.31 109 GLU A O 1
ATOM 845 N N . ALA A 1 110 ? 10.687 -5.955 10.840 1.00 85.12 110 ALA A N 1
ATOM 846 C CA . ALA A 1 110 ? 11.611 -6.844 10.136 1.00 85.12 110 ALA A CA 1
ATOM 847 C C . ALA A 1 110 ? 12.822 -6.103 9.537 1.00 85.12 110 ALA A C 1
ATOM 849 O O . ALA A 1 110 ? 13.948 -6.594 9.642 1.00 85.12 110 ALA A O 1
ATOM 850 N N . THR A 1 111 ? 12.628 -4.922 8.936 1.00 83.75 111 THR A N 1
ATOM 851 C CA . THR A 1 111 ? 13.739 -4.109 8.403 1.00 83.75 111 THR A CA 1
ATOM 852 C C . THR A 1 111 ? 14.455 -3.280 9.468 1.00 83.75 111 THR A C 1
ATOM 854 O O . THR A 1 111 ? 15.585 -2.853 9.231 1.00 83.75 111 THR A O 1
ATOM 857 N N . LYS A 1 112 ? 13.815 -3.026 10.619 1.00 79.69 112 LYS A N 1
ATOM 858 C CA . LYS A 1 112 ? 14.253 -2.080 11.665 1.00 79.69 112 LYS A CA 1
ATOM 859 C C . LYS A 1 112 ? 14.485 -0.659 11.133 1.00 79.69 112 LYS A C 1
ATOM 861 O O . LYS A 1 112 ? 15.342 0.077 11.620 1.00 79.69 112 LYS A O 1
ATOM 866 N N . THR A 1 113 ? 13.715 -0.270 10.120 1.00 70.69 113 THR A N 1
ATOM 867 C CA . THR A 1 113 ? 13.760 1.051 9.478 1.00 70.69 113 THR A CA 1
ATOM 868 C C . THR A 1 113 ? 12.354 1.639 9.354 1.00 70.69 113 THR A C 1
ATOM 870 O O . THR A 1 113 ? 11.364 0.982 9.659 1.00 70.69 113 THR A O 1
ATOM 873 N N . GLN A 1 114 ? 12.255 2.904 8.924 1.00 80.50 114 GLN A N 1
ATOM 874 C CA . GLN A 1 114 ? 10.972 3.587 8.692 1.00 80.50 114 GLN A CA 1
ATOM 875 C C . GLN A 1 114 ? 10.059 3.645 9.944 1.00 80.50 114 GLN A C 1
ATOM 877 O O . GLN A 1 114 ? 8.838 3.576 9.831 1.00 80.50 114 GLN A O 1
ATOM 882 N N . SER A 1 115 ? 10.649 3.833 11.137 1.00 83.25 115 SER A N 1
ATOM 883 C CA . SER A 1 115 ? 9.953 3.915 12.442 1.00 83.25 115 SER A CA 1
ATOM 884 C C . SER A 1 115 ? 8.737 4.859 12.457 1.00 83.25 115 SER A C 1
ATOM 886 O O . SER A 1 115 ? 7.734 4.589 13.116 1.00 83.25 115 SER A O 1
ATOM 888 N N . ASN A 1 116 ? 8.772 5.936 11.668 1.00 92.06 116 ASN A N 1
ATOM 889 C CA . ASN A 1 116 ? 7.643 6.852 11.503 1.00 92.06 116 ASN A CA 1
ATOM 890 C C . ASN A 1 116 ? 6.391 6.137 10.951 1.00 92.06 116 ASN A C 1
ATOM 892 O O . ASN A 1 116 ? 5.298 6.359 11.461 1.00 92.06 116 ASN A O 1
ATOM 896 N N . LEU A 1 117 ? 6.547 5.245 9.961 1.00 93.50 117 LEU A N 1
ATOM 897 C CA . LEU A 1 117 ? 5.437 4.484 9.370 1.00 93.50 117 LEU A CA 1
ATOM 898 C C . LEU A 1 117 ? 4.934 3.389 10.321 1.00 93.50 117 LEU A C 1
ATOM 900 O O . LEU A 1 117 ? 3.735 3.142 10.381 1.00 93.50 117 LEU A O 1
ATOM 904 N N . ASN A 1 118 ? 5.833 2.770 11.100 1.00 93.12 118 ASN A N 1
ATOM 905 C CA . ASN A 1 118 ? 5.467 1.856 12.189 1.00 93.12 118 ASN A CA 1
ATOM 906 C C . ASN A 1 118 ? 4.591 2.576 13.229 1.00 93.12 118 ASN A C 1
ATOM 908 O O . ASN A 1 118 ? 3.501 2.115 13.557 1.00 93.12 118 ASN A O 1
ATOM 912 N N . THR A 1 119 ? 5.044 3.745 13.689 1.00 93.75 119 THR A N 1
ATOM 913 C CA . THR A 1 119 ? 4.352 4.564 14.692 1.00 93.75 119 THR A CA 1
ATOM 914 C C . THR A 1 119 ? 2.981 5.018 14.189 1.00 93.75 119 THR A C 1
ATOM 916 O O . THR A 1 119 ? 1.995 4.879 14.911 1.00 93.75 119 THR A O 1
ATOM 919 N N . GLN A 1 120 ? 2.901 5.488 12.939 1.00 94.31 120 GLN A N 1
ATOM 920 C CA . GLN A 1 120 ? 1.641 5.862 12.299 1.00 94.31 120 GLN A CA 1
ATOM 921 C C . GLN A 1 120 ? 0.689 4.659 12.179 1.00 94.31 120 GLN A C 1
ATOM 923 O O . GLN A 1 120 ? -0.410 4.703 12.720 1.00 94.31 120 GLN A O 1
ATOM 928 N N . ALA A 1 121 ? 1.120 3.545 11.577 1.00 95.31 121 ALA A N 1
ATOM 929 C CA . ALA A 1 121 ? 0.264 2.370 11.397 1.00 95.31 121 ALA A CA 1
ATOM 930 C C . ALA A 1 121 ? -0.228 1.759 12.722 1.00 95.31 121 ALA A C 1
ATOM 932 O O . ALA A 1 121 ? -1.295 1.150 12.758 1.00 95.31 121 ALA A O 1
ATOM 933 N N . ARG A 1 122 ? 0.524 1.918 13.821 1.00 94.94 122 ARG A N 1
ATOM 934 C CA . ARG A 1 122 ? 0.079 1.529 15.171 1.00 94.94 122 ARG A CA 1
ATOM 935 C C . ARG A 1 122 ? -1.006 2.458 15.706 1.00 94.94 122 ARG A C 1
ATOM 937 O O . ARG A 1 122 ? -1.991 1.953 16.234 1.00 94.94 122 ARG A O 1
ATOM 944 N N . TYR A 1 123 ? -0.845 3.770 15.535 1.00 94.31 123 TYR A N 1
ATOM 945 C CA . TYR A 1 123 ? -1.855 4.765 15.898 1.00 94.31 123 TYR A CA 1
ATOM 946 C C . TYR A 1 123 ? -3.155 4.565 15.105 1.00 94.31 123 TYR A C 1
ATOM 948 O O . TYR A 1 123 ? -4.226 4.450 15.698 1.00 94.31 123 TYR A O 1
ATOM 956 N N . ASP A 1 124 ? -3.064 4.429 13.781 1.00 93.81 124 ASP A N 1
ATOM 957 C CA . ASP A 1 124 ? -4.230 4.234 12.914 1.00 93.81 124 ASP A CA 1
ATOM 958 C C . ASP A 1 124 ? -4.959 2.921 13.257 1.00 93.81 124 ASP A C 1
ATOM 960 O O . ASP A 1 124 ? -6.179 2.897 13.416 1.00 93.81 124 ASP A O 1
ATOM 964 N N . LEU A 1 125 ? -4.218 1.831 13.492 1.00 94.38 125 LEU A N 1
ATOM 965 C CA . LEU A 1 125 ? -4.781 0.550 13.930 1.00 94.38 125 LEU A CA 1
ATOM 966 C C . LEU A 1 125 ? -5.448 0.621 15.315 1.00 94.38 125 LEU A C 1
ATOM 968 O O . LEU A 1 125 ? -6.473 -0.030 15.525 1.00 94.38 125 LEU A O 1
ATOM 972 N N . GLU A 1 126 ? -4.907 1.394 16.259 1.00 92.50 126 GLU A N 1
ATOM 973 C CA . GLU A 1 126 ? -5.543 1.633 17.561 1.00 92.50 126 GLU A CA 1
ATOM 974 C C . GLU A 1 126 ? -6.883 2.365 17.390 1.00 92.50 126 GLU A C 1
ATOM 976 O O . GLU A 1 126 ? -7.905 1.916 17.917 1.00 92.50 126 GLU A O 1
ATOM 981 N N . GLN A 1 127 ? -6.912 3.408 16.555 1.00 90.25 127 GLN A N 1
ATOM 982 C CA . GLN A 1 127 ? -8.119 4.177 16.237 1.00 90.25 127 GLN A CA 1
ATOM 983 C C . GLN A 1 127 ? -9.183 3.367 15.474 1.00 90.25 127 GLN A C 1
ATOM 985 O O . GLN A 1 127 ? -10.379 3.649 15.588 1.00 90.25 127 GLN A O 1
ATOM 990 N N . LEU A 1 128 ? -8.788 2.338 14.717 1.00 89.94 128 LEU A N 1
ATOM 991 C CA . LEU A 1 128 ? -9.730 1.394 14.107 1.00 89.94 128 LEU A CA 1
ATOM 992 C C . LEU A 1 128 ? -10.283 0.373 15.104 1.00 89.94 128 LEU A C 1
ATOM 994 O O . LEU A 1 128 ? -11.448 -0.015 14.993 1.00 89.94 128 LEU A O 1
ATOM 998 N N . ASN A 1 129 ? -9.497 -0.044 16.098 1.00 84.94 129 ASN A N 1
ATOM 999 C CA . ASN A 1 129 ? -9.984 -0.932 17.156 1.00 84.94 129 ASN A CA 1
ATOM 1000 C C . ASN A 1 129 ? -10.992 -0.214 18.069 1.00 84.94 129 ASN A C 1
ATOM 1002 O O . ASN A 1 129 ? -12.010 -0.805 18.427 1.00 84.94 129 ASN A O 1
ATOM 1006 N N . THR A 1 130 ? -10.771 1.066 18.396 1.00 81.69 130 THR A N 1
ATOM 1007 C CA . THR A 1 130 ? -11.751 1.853 19.165 1.00 81.69 130 THR A CA 1
ATOM 1008 C C . THR A 1 130 ? -13.052 2.033 18.376 1.00 81.69 130 THR A C 1
ATOM 1010 O O . THR A 1 130 ? -14.113 1.659 18.878 1.00 81.69 130 THR A O 1
ATOM 1013 N N . GLN A 1 131 ? -12.991 2.475 17.113 1.00 70.12 131 GLN A N 1
ATOM 1014 C CA . GLN A 1 131 ? -14.181 2.671 16.270 1.00 70.12 131 GLN A CA 1
ATOM 1015 C C . GLN A 1 131 ? -14.959 1.378 15.974 1.00 70.12 131 GLN A C 1
ATOM 1017 O O . GLN A 1 131 ? -16.189 1.390 15.987 1.00 70.12 131 GLN A O 1
ATOM 1022 N N . SER A 1 132 ? -14.279 0.252 15.734 1.00 59.91 132 SER A N 1
ATOM 1023 C CA . SER A 1 132 ? -14.947 -1.025 15.428 1.00 59.91 132 SER A CA 1
ATOM 1024 C C . SER A 1 132 ? -15.545 -1.738 16.648 1.00 59.91 132 SER A C 1
ATOM 1026 O O . SER A 1 132 ? -16.376 -2.627 16.475 1.00 59.91 132 SER A O 1
ATOM 1028 N N . SER A 1 133 ? -15.173 -1.339 17.870 1.00 57.34 133 SER A N 1
ATOM 1029 C CA . SER A 1 133 ? -15.678 -1.947 19.111 1.00 57.34 133 SER A CA 1
ATOM 1030 C C . SER A 1 133 ? -17.091 -1.501 19.515 1.00 57.34 133 SER A C 1
ATOM 1032 O O . SER A 1 133 ? -17.716 -2.154 20.349 1.00 57.34 133 SER A O 1
ATOM 1034 N N . GLY A 1 134 ? -17.601 -0.390 18.965 1.00 50.12 134 GLY A N 1
ATOM 1035 C CA . GLY A 1 134 ? -18.921 0.162 19.309 1.00 50.12 134 GLY A CA 1
ATOM 1036 C C . GLY A 1 134 ? -19.064 0.660 20.755 1.00 50.12 134 GLY A C 1
ATOM 1037 O O . GLY A 1 134 ? -20.152 1.075 21.155 1.00 50.12 134 GLY A O 1
ATOM 1038 N N . ALA A 1 135 ? -17.990 0.636 21.547 1.00 42.19 135 ALA A N 1
ATOM 1039 C CA . ALA A 1 135 ? -18.003 1.135 22.909 1.00 42.19 135 ALA A CA 1
ATOM 1040 C C . ALA A 1 135 ? -18.048 2.670 22.909 1.00 42.19 135 ALA A C 1
ATOM 1042 O O . ALA A 1 135 ? -17.133 3.329 22.412 1.00 42.19 135 ALA A O 1
ATOM 1043 N N . SER A 1 136 ? -19.068 3.246 23.558 1.00 35.53 136 SER A N 1
ATOM 1044 C CA . SER A 1 136 ? -18.904 4.569 24.178 1.00 35.53 136 SER A CA 1
ATOM 1045 C C . SER A 1 136 ? -17.598 4.545 24.976 1.00 35.53 136 SER A C 1
ATOM 1047 O O . SER A 1 136 ? -17.373 3.540 25.661 1.00 35.53 136 SER A O 1
ATOM 1049 N N . PRO A 1 137 ? -16.754 5.596 24.937 1.00 45.06 137 PRO A N 1
ATOM 1050 C CA . PRO A 1 137 ? -15.541 5.623 25.741 1.00 45.06 137 PRO A CA 1
ATOM 1051 C C . PRO A 1 137 ? -15.926 5.313 27.185 1.00 45.06 137 PRO A C 1
ATOM 1053 O O . PRO A 1 137 ? -16.764 6.009 27.768 1.00 45.06 137 PRO A O 1
ATOM 1056 N N . ALA A 1 138 ? -15.391 4.208 27.714 1.00 43.31 138 ALA A N 1
ATOM 1057 C CA . ALA A 1 138 ? -15.658 3.805 29.085 1.00 43.31 138 ALA A CA 1
ATOM 1058 C C . ALA A 1 138 ? -15.296 4.999 29.977 1.00 43.31 138 ALA A C 1
ATOM 1060 O O . ALA A 1 138 ? -14.237 5.592 29.738 1.00 43.31 138 ALA A O 1
ATOM 1061 N N . PRO A 1 139 ? -16.161 5.398 30.932 1.00 41.22 139 PRO A N 1
ATOM 1062 C CA . PRO A 1 139 ? -15.930 6.600 31.719 1.00 41.22 139 PRO A CA 1
ATOM 1063 C C . PRO A 1 139 ? -14.534 6.500 32.315 1.00 41.22 139 PRO A C 1
ATOM 1065 O O . PRO A 1 139 ? -14.249 5.536 33.031 1.00 41.22 139 PRO A O 1
ATOM 1068 N N . THR A 1 140 ? -13.664 7.442 31.927 1.00 46.62 140 THR A N 1
ATOM 1069 C CA . THR A 1 140 ? -12.237 7.425 32.258 1.00 46.62 140 THR A CA 1
ATOM 1070 C C . THR A 1 140 ? -12.119 7.080 33.732 1.00 46.62 140 THR A C 1
ATOM 1072 O O . THR A 1 140 ? -12.780 7.770 34.512 1.00 46.62 140 THR A O 1
ATOM 1075 N N . PRO A 1 141 ? -11.370 6.032 34.133 1.00 40.38 141 PRO A N 1
ATOM 1076 C CA . PRO A 1 141 ? -11.329 5.616 35.524 1.00 40.38 141 PRO A CA 1
ATOM 1077 C C . PRO A 1 141 ? -10.757 6.771 36.336 1.00 40.38 141 PRO A C 1
ATOM 1079 O O . PRO A 1 141 ? -9.545 6.984 36.384 1.00 40.38 141 PRO A O 1
ATOM 1082 N N . THR A 1 142 ? -11.657 7.561 36.921 1.00 45.97 142 THR A N 1
ATOM 1083 C CA . THR A 1 142 ? -11.314 8.690 37.762 1.00 45.97 142 THR A CA 1
ATOM 1084 C C . THR A 1 142 ? -10.577 8.088 38.932 1.00 45.97 142 THR A C 1
ATOM 1086 O O . THR A 1 142 ? -11.199 7.412 39.757 1.00 45.97 142 THR A O 1
ATOM 1089 N N . LEU A 1 143 ? -9.256 8.294 38.951 1.00 42.41 143 LEU A N 1
ATOM 1090 C CA . LEU A 1 143 ? -8.401 7.972 40.085 1.00 42.41 143 LEU A CA 1
ATOM 1091 C C . LEU A 1 143 ? -9.175 8.368 41.341 1.00 42.41 143 LEU A C 1
ATOM 1093 O O . LEU A 1 143 ? -9.618 9.521 41.397 1.00 42.41 143 LEU A O 1
ATOM 1097 N N . PRO A 1 144 ? -9.424 7.440 42.285 1.00 40.56 144 PRO A N 1
ATOM 1098 C CA . PRO A 1 144 ? -10.229 7.756 43.447 1.00 40.56 144 PRO A CA 1
ATOM 1099 C C . PRO A 1 144 ? -9.561 8.930 44.152 1.00 40.56 144 PRO A C 1
ATOM 1101 O O . PRO A 1 144 ? -8.465 8.795 44.697 1.00 40.56 144 PRO A O 1
ATOM 1104 N N . SER A 1 145 ? -10.212 10.096 44.076 1.00 45.69 145 SER A N 1
ATOM 1105 C CA . SER A 1 145 ? -9.799 11.276 44.825 1.00 45.69 145 SER A CA 1
ATOM 1106 C C . SER A 1 145 ? -9.634 10.843 46.273 1.00 45.69 145 SER A C 1
ATOM 1108 O O . SER A 1 145 ? -10.453 10.057 46.757 1.00 45.69 145 SER A O 1
ATOM 1110 N N . ALA A 1 146 ? -8.563 11.291 46.928 1.00 47.28 146 ALA A N 1
ATOM 1111 C CA . ALA A 1 146 ? -8.147 10.806 48.240 1.00 47.28 146 ALA A CA 1
ATOM 1112 C C . ALA A 1 146 ? -9.122 11.265 49.342 1.00 47.28 146 ALA A C 1
ATOM 1114 O O . ALA A 1 146 ? -8.814 12.124 50.165 1.00 47.28 146 ALA A O 1
ATOM 1115 N N . ALA A 1 147 ? -10.322 10.687 49.330 1.00 38.47 147 ALA A N 1
ATOM 1116 C CA . ALA A 1 147 ? -11.364 10.870 50.313 1.00 38.47 147 ALA A CA 1
ATOM 1117 C C . ALA A 1 147 ? -10.872 10.266 51.627 1.00 38.47 147 ALA A C 1
ATOM 1119 O O . ALA A 1 147 ? -10.769 9.047 51.781 1.00 38.47 147 ALA A O 1
ATOM 1120 N N . SER A 1 148 ? -10.530 11.146 52.559 1.00 48.31 148 SER A N 1
ATOM 1121 C CA . SER A 1 148 ? -10.080 10.809 53.899 1.00 48.31 148 SER A CA 1
ATOM 1122 C C . SER A 1 148 ? -11.145 9.986 54.625 1.00 48.31 148 SER A C 1
ATOM 1124 O O . SER A 1 148 ? -12.169 10.507 55.067 1.00 48.31 148 SER A O 1
ATOM 1126 N N . ALA A 1 149 ? -10.895 8.683 54.764 1.00 40.25 149 ALA A N 1
ATOM 1127 C CA . ALA A 1 149 ? -11.734 7.807 55.567 1.00 40.25 149 ALA A CA 1
ATOM 1128 C C . ALA A 1 149 ? -11.664 8.242 57.048 1.00 40.25 149 ALA A C 1
ATOM 1130 O O . ALA A 1 149 ? -10.566 8.277 57.613 1.00 40.25 149 ALA A O 1
ATOM 1131 N N . PRO A 1 150 ? -12.794 8.574 57.700 1.00 44.56 150 PRO A N 1
ATOM 1132 C CA . PRO A 1 150 ? -12.793 8.943 59.110 1.00 44.56 150 PRO A CA 1
ATOM 1133 C C . PRO A 1 150 ? -12.519 7.701 59.967 1.00 44.56 150 PRO A C 1
ATOM 1135 O O . PRO A 1 150 ? -13.299 6.750 59.977 1.00 44.56 150 PRO A O 1
ATOM 1138 N N . CY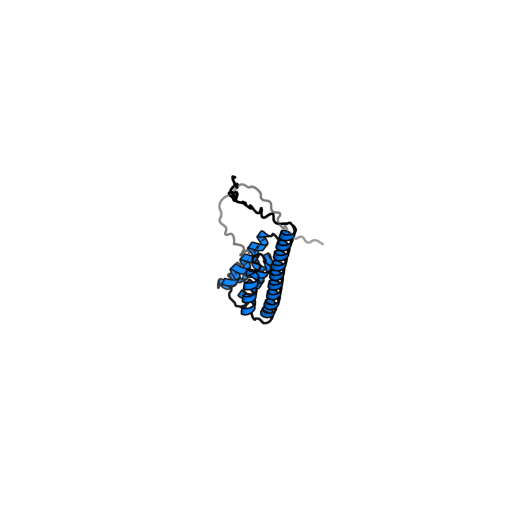S A 1 151 ? -11.400 7.702 60.690 1.00 32.06 151 CYS A N 1
ATOM 1139 C CA . CYS A 1 151 ? -10.997 6.567 61.516 1.00 32.06 151 CYS A CA 1
ATOM 1140 C C . CYS A 1 151 ? -11.809 6.537 62.825 1.00 32.06 151 CYS A C 1
ATOM 1142 O O . CYS A 1 151 ? -11.625 7.380 63.703 1.00 32.06 151 CYS A O 1
ATOM 1144 N N . SER A 1 152 ? -12.731 5.580 62.953 1.00 42.34 152 SER A N 1
ATOM 1145 C CA . SER A 1 152 ? -13.588 5.411 64.134 1.00 42.34 152 SER A CA 1
ATOM 1146 C C . SER A 1 152 ? -12.842 4.756 65.303 1.00 42.34 152 SER A C 1
ATOM 1148 O O . SER A 1 152 ? -12.223 3.705 65.142 1.00 42.34 152 SER A O 1
ATOM 1150 N N . THR A 1 153 ? -12.945 5.333 66.500 1.00 44.38 153 THR A N 1
ATOM 1151 C CA . THR A 1 153 ? -12.192 4.909 67.691 1.00 44.38 153 THR A CA 1
ATOM 1152 C C . THR A 1 153 ? -12.837 3.760 68.474 1.00 44.38 153 THR A C 1
ATOM 1154 O O . THR A 1 153 ? -13.944 3.910 68.986 1.00 44.38 153 THR A O 1
ATOM 1157 N N . SER A 1 154 ? -12.089 2.672 68.691 1.00 38.88 154 SER A N 1
ATOM 1158 C CA . SER A 1 154 ? -12.267 1.732 69.818 1.00 38.88 154 SER A CA 1
ATOM 1159 C C . SER A 1 154 ? -10.916 1.053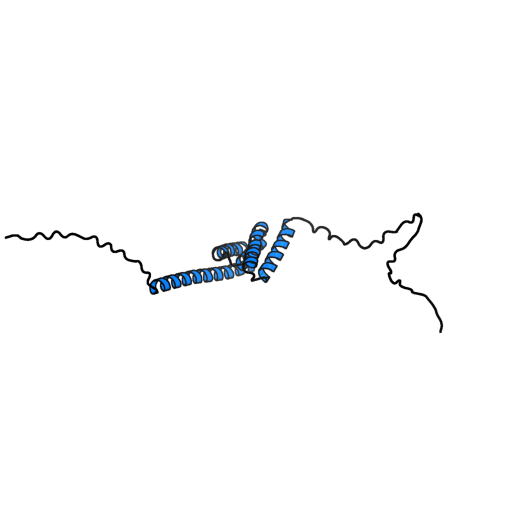 70.123 1.00 38.88 154 SER A C 1
ATOM 1161 O O . SER A 1 154 ? -10.397 0.287 69.325 1.00 38.88 154 SER A O 1
ATOM 1163 N N . SER A 1 155 ? -10.140 1.546 71.093 1.00 37.69 155 SER A N 1
ATOM 1164 C CA . SER A 1 155 ? -10.172 1.157 72.517 1.00 37.69 155 SER A CA 1
ATOM 1165 C C . SER A 1 155 ? -9.725 -0.296 72.786 1.00 37.69 155 SER A C 1
ATOM 1167 O O . SER A 1 155 ? -10.556 -1.200 72.839 1.00 37.69 155 SER A O 1
ATOM 1169 N N . GLY A 1 156 ? -8.421 -0.512 73.023 1.00 38.28 156 GLY A N 1
ATOM 1170 C CA . GLY A 1 156 ? -7.882 -1.825 73.415 1.00 38.28 156 GLY A CA 1
ATOM 1171 C C . GLY A 1 156 ? -6.354 -1.882 73.584 1.00 38.28 156 GLY A C 1
ATOM 1172 O O . GLY A 1 156 ? -5.659 -2.208 72.636 1.00 38.28 156 GLY A O 1
ATOM 1173 N N . SER A 1 157 ? -5.869 -1.599 74.800 1.00 37.12 157 SER A N 1
ATOM 1174 C CA . SER A 1 157 ? -4.572 -2.006 75.397 1.00 37.12 157 SER A CA 1
ATOM 1175 C C . SER A 1 157 ? -3.246 -1.864 74.604 1.00 37.12 157 SER A C 1
ATOM 1177 O O . SER A 1 157 ? -2.965 -2.596 73.664 1.00 37.12 157 SER A O 1
ATOM 1179 N N . ALA A 1 158 ? -2.353 -1.001 75.109 1.00 38.88 158 ALA A N 1
ATOM 1180 C CA . ALA A 1 158 ? -0.919 -0.896 74.761 1.00 38.88 158 ALA A CA 1
ATOM 1181 C C . ALA A 1 158 ? -0.049 -1.823 75.667 1.00 38.88 158 ALA A C 1
ATOM 1183 O O . ALA A 1 158 ? -0.639 -2.461 76.545 1.00 38.88 158 ALA A O 1
ATOM 1184 N N . PRO A 1 159 ? 1.310 -1.885 75.584 1.00 54.03 159 PRO A N 1
ATOM 1185 C CA . PRO A 1 159 ? 2.304 -1.233 74.697 1.00 54.03 159 PRO A CA 1
ATOM 1186 C C . PRO A 1 159 ? 3.061 -2.292 73.826 1.00 54.03 159 PRO A C 1
ATOM 1188 O O . PRO A 1 159 ? 2.533 -3.384 73.667 1.00 54.03 159 PRO A O 1
ATOM 1191 N N . THR A 1 160 ? 4.222 -2.123 73.162 1.00 53.47 160 THR A N 1
ATOM 1192 C CA . THR A 1 160 ? 5.398 -1.208 73.208 1.00 53.47 160 THR A CA 1
ATOM 1193 C C . THR A 1 160 ? 5.886 -0.825 71.781 1.00 53.47 160 THR A C 1
ATOM 1195 O O . THR A 1 160 ? 5.339 -1.342 70.806 1.00 53.47 160 THR A O 1
ATOM 1198 N N . PRO A 1 161 ? 6.846 0.119 71.592 1.00 46.50 161 PRO A N 1
ATOM 1199 C CA . PRO A 1 161 ? 6.996 0.812 70.306 1.00 46.50 161 PRO A CA 1
ATOM 1200 C C . PRO A 1 161 ? 8.136 0.308 69.406 1.00 46.50 161 PRO A C 1
ATOM 1202 O O . PRO A 1 161 ? 9.181 -0.150 69.870 1.00 46.50 161 PRO A O 1
ATOM 1205 N N . ARG A 1 162 ? 8.010 0.581 68.101 1.00 43.25 162 ARG A N 1
ATOM 1206 C CA . ARG A 1 162 ? 9.165 0.766 67.212 1.00 43.25 162 ARG A CA 1
ATOM 1207 C C . ARG A 1 162 ? 8.900 1.930 66.254 1.00 43.25 162 ARG A C 1
ATOM 1209 O O . ARG A 1 162 ? 7.854 1.986 65.617 1.00 43.25 162 ARG A O 1
ATOM 1216 N N . ALA A 1 163 ? 9.811 2.898 66.232 1.00 38.31 163 ALA A N 1
ATOM 1217 C CA . ALA A 1 163 ? 9.535 4.222 65.686 1.00 38.31 163 ALA A CA 1
ATOM 1218 C C . ALA A 1 163 ? 9.591 4.275 64.150 1.00 38.31 163 ALA A C 1
ATOM 1220 O O . ALA A 1 163 ? 10.566 3.835 63.544 1.00 38.31 163 ALA A O 1
ATOM 1221 N N . CYS A 1 164 ? 8.586 4.915 63.552 1.00 32.53 164 CYS A N 1
ATOM 1222 C CA . CYS A 1 164 ? 8.689 5.553 62.242 1.00 32.53 164 CYS A CA 1
ATOM 1223 C C . CYS A 1 164 ? 8.629 7.063 62.489 1.00 32.53 164 CYS A C 1
ATOM 1225 O O . CYS A 1 164 ? 7.555 7.586 62.779 1.00 32.53 164 CYS A O 1
ATOM 1227 N N . LEU A 1 165 ? 9.773 7.754 62.457 1.00 40.28 165 LEU A N 1
ATOM 1228 C CA . LEU A 1 165 ? 9.779 9.212 62.575 1.00 40.28 165 LEU A CA 1
ATOM 1229 C C . LEU A 1 165 ? 9.296 9.822 61.258 1.00 40.28 165 LEU A C 1
ATOM 1231 O O . LEU A 1 165 ? 9.884 9.578 60.207 1.00 40.28 165 LEU A O 1
ATOM 1235 N N . TYR A 1 166 ? 8.277 10.667 61.354 1.00 36.03 166 TYR A N 1
ATOM 1236 C CA . TYR A 1 166 ? 7.939 11.666 60.348 1.00 36.03 166 TYR A CA 1
ATOM 1237 C C . TYR A 1 166 ? 8.100 13.036 61.028 1.00 36.03 166 TYR A C 1
ATOM 1239 O O . TYR A 1 166 ? 7.620 13.184 62.155 1.00 36.03 166 TYR A O 1
ATOM 1247 N N . PRO A 1 167 ? 8.810 14.013 60.438 1.00 50.38 167 PRO A N 1
ATOM 1248 C CA . PRO A 1 167 ? 8.918 15.343 61.026 1.00 50.38 167 PRO A CA 1
ATOM 1249 C C . PRO A 1 167 ? 7.576 16.071 60.887 1.00 50.38 167 PRO A C 1
ATOM 1251 O O . PRO A 1 167 ? 7.063 16.225 59.779 1.00 50.38 167 PRO A O 1
ATOM 1254 N N . ASP A 1 168 ? 7.007 16.489 62.015 1.00 39.78 168 ASP A N 1
ATOM 1255 C CA . ASP A 1 168 ? 5.703 17.151 62.069 1.00 39.78 168 ASP A CA 1
ATOM 1256 C C . ASP A 1 168 ? 5.829 18.681 61.928 1.00 39.78 168 ASP A C 1
ATOM 1258 O O . ASP A 1 168 ? 6.854 19.272 62.285 1.00 39.78 168 ASP A O 1
ATOM 1262 N N . ASN A 1 169 ? 4.791 19.340 61.410 1.00 46.41 169 ASN A N 1
ATOM 1263 C CA . ASN A 1 169 ? 4.810 20.779 61.131 1.00 46.41 169 ASN A CA 1
ATOM 1264 C C . ASN A 1 169 ? 4.392 21.592 62.365 1.00 46.41 169 ASN A C 1
ATOM 1266 O O . ASN A 1 169 ? 3.234 21.981 62.516 1.00 46.41 169 ASN A O 1
ATOM 1270 N N . GLY A 1 170 ? 5.358 21.882 63.238 1.00 39.09 170 GLY A N 1
ATOM 1271 C CA . GLY A 1 170 ? 5.160 22.725 64.419 1.00 39.09 170 GLY A CA 1
ATOM 1272 C C . GLY A 1 170 ? 4.968 24.209 64.086 1.00 39.09 170 GLY A C 1
ATOM 1273 O O . GLY A 1 170 ? 5.929 24.975 64.105 1.00 39.09 170 GLY A O 1
ATOM 1274 N N . ALA A 1 171 ? 3.728 24.627 63.830 1.00 48.28 171 ALA A N 1
ATOM 1275 C CA . ALA A 1 171 ? 3.333 26.033 63.885 1.00 48.28 171 ALA A CA 1
ATOM 1276 C C . ALA A 1 171 ? 2.935 26.394 65.325 1.00 48.28 171 ALA A C 1
ATOM 1278 O O . ALA A 1 171 ? 1.927 25.894 65.821 1.00 48.28 171 ALA A O 1
ATOM 1279 N N . ASP A 1 172 ? 3.703 27.263 65.987 1.00 47.12 172 ASP A N 1
ATOM 1280 C CA . ASP A 1 172 ? 3.404 27.715 67.351 1.00 47.12 172 ASP A CA 1
ATOM 1281 C C . ASP A 1 172 ? 3.561 29.241 67.473 1.00 47.12 172 ASP A C 1
ATOM 1283 O O . ASP A 1 172 ? 4.548 29.829 67.023 1.00 47.12 172 ASP A O 1
ATOM 1287 N N . ASN A 1 173 ? 2.547 29.903 68.031 1.00 47.06 173 ASN A N 1
ATOM 1288 C CA . ASN A 1 173 ? 2.417 31.362 68.011 1.00 47.06 173 ASN A CA 1
ATOM 1289 C C . ASN A 1 173 ? 3.132 32.008 69.200 1.00 47.06 173 ASN A C 1
ATOM 1291 O O . ASN A 1 173 ? 2.718 31.813 70.343 1.00 47.06 173 ASN A O 1
ATOM 1295 N N . ARG A 1 174 ? 4.081 32.919 68.942 1.00 49.28 174 ARG A N 1
ATOM 1296 C CA . ARG A 1 174 ? 4.435 33.983 69.901 1.00 49.28 174 ARG A CA 1
ATOM 1297 C C . ARG A 1 174 ? 4.628 35.330 69.212 1.00 49.28 174 ARG A C 1
ATOM 1299 O O . ARG A 1 174 ? 5.564 35.523 68.446 1.00 49.28 174 ARG A O 1
ATOM 1306 N N . PHE A 1 175 ? 3.761 36.278 69.564 1.00 45.19 175 PHE A N 1
ATOM 1307 C CA . PHE A 1 175 ? 4.086 37.704 69.518 1.00 45.19 175 PHE A CA 1
ATOM 1308 C C . PHE A 1 175 ? 5.319 37.972 70.394 1.00 45.19 175 PHE A C 1
ATOM 1310 O O . PHE A 1 175 ? 5.436 37.347 71.444 1.00 45.19 175 PHE A O 1
ATOM 1317 N N . HIS A 1 176 ? 6.153 38.947 70.021 1.00 43.56 176 HIS A N 1
ATOM 1318 C CA . HIS A 1 176 ? 6.597 40.044 70.899 1.00 43.56 176 HIS A CA 1
ATOM 1319 C C . HIS A 1 176 ? 7.497 41.024 70.122 1.00 43.56 176 HIS A C 1
ATOM 1321 O O . HIS A 1 176 ? 8.622 40.666 69.795 1.00 43.56 176 HIS A O 1
ATOM 1327 N N . LEU A 1 177 ? 6.975 42.245 69.918 1.00 47.75 177 LEU A N 1
ATOM 1328 C CA . LEU A 1 177 ? 7.661 43.496 69.529 1.00 47.75 177 LEU A CA 1
ATOM 1329 C C . LEU A 1 177 ? 8.672 43.405 68.366 1.00 47.75 177 LEU A C 1
ATOM 1331 O O . LEU A 1 177 ? 9.891 43.376 68.638 1.00 47.75 177 LEU A O 1
#

pLDDT: mean 74.53, std 22.44, range [32.06, 97.88]

Sequence (177 aa):
MNIIRWVAIGIPALTLILHAQTPAQDYAKANQAIAENNAKIASVNKLLVDARAAKARNDFDLDSSLMQQATAIKPNEPLLWLELGDAQVGQKKFQEAIPSYKKVIELTEATKTQSNLNTQARYDLEQLNTQSSGASPAPTPTLPSAASAPCSTSSGSAPTPRACLYPDNGADNRFHL